Protein AF-A0A197JCA5-F1 (afdb_monomer)

Sequence (110 aa):
MSVKPQTYAYGLQLWINLPKQHNMRKSQYQELLDTQIPRARPQDDVVVKVIAGEAHGLKSQTYIRTPIITIYIGELGHETETKAHHTPLFSEDGTSTVKIQKRMKKRILG

Organism: NCBI:txid1314771

InterPro domains:
  IPR011051 RmlC-like cupin domain superfamily [SSF51182] (6-99)
  IPR012093 Pirin [PTHR13903] (7-73)
  IPR014710 RmlC-like jelly roll fold [G3DSA:2.60.120.10] (1-89)

Radius of gyration: 17.8 Å; Cα contacts (8 Å, |Δi|>4): 107; chains: 1; bounding box: 63×33×43 Å

Structure (mmCIF, N/CA/C/O backbone):
data_AF-A0A197JCA5-F1
#
_entry.id   AF-A0A197JCA5-F1
#
loop_
_atom_site.group_PDB
_atom_site.id
_atom_site.type_symbol
_atom_site.label_atom_id
_atom_site.label_alt_id
_atom_site.label_comp_id
_atom_site.label_asym_id
_atom_site.label_entity_id
_atom_site.label_seq_id
_atom_site.pdbx_PDB_ins_code
_atom_site.Cartn_x
_atom_site.Cartn_y
_atom_site.Cartn_z
_atom_site.occupancy
_atom_site.B_iso_or_equiv
_atom_site.auth_seq_id
_atom_site.auth_comp_id
_atom_site.auth_asym_id
_atom_site.auth_atom_id
_atom_site.pdbx_PDB_model_num
ATOM 1 N N . MET A 1 1 ? 34.127 -14.834 10.616 1.00 45.28 1 MET A N 1
ATOM 2 C CA . MET A 1 1 ? 32.704 -14.505 10.873 1.00 45.28 1 MET A CA 1
ATOM 3 C C . MET A 1 1 ? 32.150 -13.843 9.620 1.00 45.28 1 MET A C 1
ATOM 5 O O . MET A 1 1 ? 32.762 -12.895 9.153 1.00 45.28 1 MET A O 1
ATOM 9 N N . SER A 1 2 ? 31.082 -14.381 9.026 1.00 61.97 2 SER A N 1
ATOM 10 C CA . SER A 1 2 ? 30.461 -13.806 7.823 1.00 61.97 2 SER A CA 1
ATOM 11 C C . SER A 1 2 ? 29.566 -12.632 8.230 1.00 61.97 2 SER A C 1
ATOM 13 O O . SER A 1 2 ? 28.653 -12.808 9.039 1.00 61.97 2 SER A O 1
ATOM 15 N N . VAL A 1 3 ? 29.869 -11.430 7.738 1.00 65.12 3 VAL A N 1
ATOM 16 C CA . VAL A 1 3 ? 29.054 -10.228 7.961 1.00 65.12 3 VAL A CA 1
ATOM 17 C C . VAL A 1 3 ? 27.818 -10.346 7.074 1.00 65.12 3 VAL A C 1
ATOM 19 O O . VAL A 1 3 ? 27.942 -10.418 5.853 1.00 65.12 3 VAL A O 1
ATOM 22 N N . LYS A 1 4 ? 26.622 -10.399 7.671 1.00 68.62 4 LYS A N 1
ATOM 23 C CA . LYS A 1 4 ? 25.379 -10.329 6.894 1.00 68.62 4 LYS A CA 1
ATOM 24 C C . LYS A 1 4 ? 25.278 -8.941 6.247 1.00 68.62 4 LYS A C 1
ATOM 26 O O . LYS A 1 4 ? 25.538 -7.959 6.945 1.00 68.62 4 LYS A O 1
ATOM 31 N N . PRO A 1 5 ? 24.903 -8.837 4.961 1.00 66.31 5 PRO A N 1
ATOM 32 C CA . PRO A 1 5 ? 24.708 -7.542 4.326 1.00 66.31 5 PRO A CA 1
ATOM 33 C C . PRO A 1 5 ? 23.627 -6.761 5.076 1.00 66.31 5 PRO A C 1
ATOM 35 O O . PRO A 1 5 ? 22.578 -7.302 5.431 1.00 66.31 5 PRO A O 1
ATOM 38 N N . GLN A 1 6 ? 23.910 -5.492 5.349 1.00 66.06 6 GLN A N 1
ATOM 39 C CA . GLN A 1 6 ? 22.987 -4.592 6.022 1.00 66.06 6 GLN A CA 1
ATOM 40 C C . GLN A 1 6 ? 21.950 -4.127 4.992 1.00 66.06 6 GLN A C 1
ATOM 42 O O . GLN A 1 6 ? 22.228 -3.281 4.150 1.00 66.06 6 GLN A O 1
ATOM 47 N N . THR A 1 7 ? 20.769 -4.741 4.999 1.00 72.69 7 THR A N 1
ATOM 48 C CA . THR A 1 7 ? 19.647 -4.333 4.144 1.00 72.69 7 THR A CA 1
ATOM 49 C C . THR A 1 7 ? 18.931 -3.129 4.746 1.00 72.69 7 THR A C 1
ATOM 51 O O . THR A 1 7 ? 18.465 -3.191 5.884 1.00 72.69 7 THR A O 1
ATOM 54 N N . TYR A 1 8 ? 18.819 -2.051 3.971 1.00 80.25 8 TYR A N 1
ATOM 55 C CA . TYR A 1 8 ? 18.002 -0.887 4.309 1.00 80.25 8 TYR A CA 1
ATOM 56 C C . TYR A 1 8 ? 16.531 -1.159 3.981 1.00 80.25 8 TYR A C 1
ATOM 58 O O . TYR A 1 8 ? 16.219 -1.770 2.959 1.00 80.25 8 TYR A O 1
ATOM 66 N N . ALA A 1 9 ? 15.627 -0.703 4.848 1.00 77.62 9 ALA A N 1
ATOM 67 C CA . ALA A 1 9 ? 14.197 -0.732 4.577 1.00 77.62 9 ALA A CA 1
ATOM 68 C C . ALA A 1 9 ? 13.784 0.555 3.852 1.00 77.62 9 ALA A C 1
ATOM 70 O O . ALA A 1 9 ? 14.070 1.653 4.328 1.00 77.62 9 ALA A O 1
ATOM 71 N N . TYR A 1 10 ? 13.077 0.404 2.734 1.00 77.62 10 TYR A N 1
ATOM 72 C CA . TYR A 1 10 ? 12.409 1.491 2.023 1.00 77.62 10 TYR A CA 1
ATOM 73 C C . TYR A 1 10 ? 10.905 1.268 2.128 1.00 77.62 10 TYR A C 1
ATOM 75 O O . TYR A 1 10 ? 10.423 0.150 1.946 1.00 77.62 10 TYR A O 1
ATOM 83 N N . GLY A 1 11 ? 10.161 2.313 2.471 1.00 74.69 11 GLY A N 1
ATOM 84 C CA . GLY A 1 11 ? 8.724 2.202 2.657 1.00 74.69 11 GLY A CA 1
ATOM 85 C C . GLY A 1 11 ? 8.050 3.557 2.775 1.00 74.69 11 GLY A C 1
ATOM 86 O O . GLY A 1 11 ? 8.694 4.581 2.995 1.00 74.69 11 GLY A O 1
ATOM 87 N N . LEU A 1 12 ? 6.729 3.540 2.635 1.00 79.38 12 LEU A N 1
ATOM 88 C CA . LEU A 1 12 ? 5.872 4.712 2.738 1.00 79.38 12 LEU A CA 1
ATOM 89 C C . LEU A 1 12 ? 4.987 4.594 3.977 1.00 79.38 12 LEU A C 1
ATOM 91 O O . LEU A 1 12 ? 4.382 3.550 4.219 1.00 79.38 12 LEU A O 1
ATOM 95 N 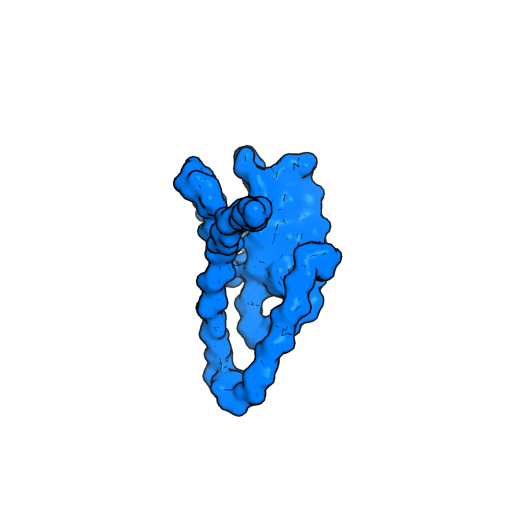N . GLN A 1 13 ? 4.850 5.693 4.717 1.00 80.06 13 GLN A N 1
ATOM 96 C CA . GLN A 1 13 ? 3.887 5.798 5.804 1.00 80.06 13 GLN A CA 1
ATOM 97 C C . GLN A 1 13 ? 2.850 6.875 5.487 1.00 80.06 13 GLN A C 1
ATOM 99 O O . GLN A 1 1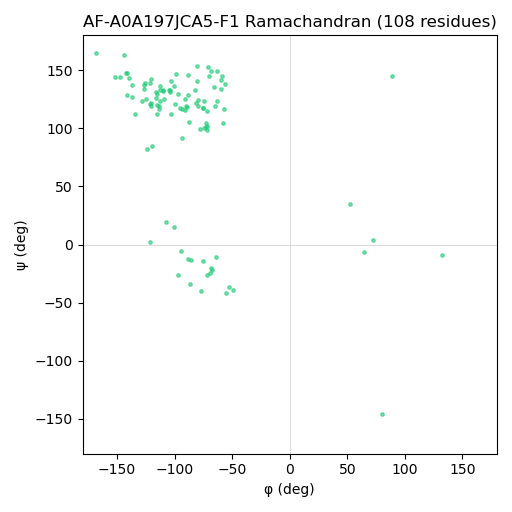3 ? 3.182 8.023 5.206 1.00 80.06 13 GLN A O 1
ATOM 104 N N . LEU A 1 14 ? 1.576 6.492 5.555 1.00 79.69 14 LEU A N 1
ATOM 105 C CA . LEU A 1 14 ? 0.432 7.383 5.385 1.00 79.69 14 LEU A CA 1
ATOM 106 C C . LEU A 1 14 ? -0.344 7.457 6.697 1.00 79.69 14 LEU A C 1
ATOM 108 O O . LEU A 1 14 ? -0.706 6.430 7.271 1.00 79.69 14 LEU A O 1
ATOM 112 N N . TRP A 1 15 ? -0.621 8.673 7.163 1.00 82.12 15 TRP A N 1
ATOM 113 C CA . TRP A 1 15 ? -1.531 8.909 8.281 1.00 82.12 15 TRP A CA 1
ATOM 114 C C . TRP A 1 15 ? -2.887 9.331 7.734 1.00 82.12 15 TRP A C 1
ATOM 116 O O . TRP A 1 15 ? -3.005 10.326 7.021 1.00 82.12 15 TRP A O 1
ATOM 126 N N . ILE A 1 16 ? -3.917 8.555 8.057 1.00 79.38 16 ILE A N 1
ATOM 127 C CA . ILE A 1 16 ? -5.281 8.789 7.587 1.00 79.38 16 ILE A CA 1
ATOM 128 C C . ILE A 1 16 ? -6.118 9.181 8.795 1.00 79.38 16 ILE A C 1
ATOM 130 O O . ILE A 1 16 ? -6.194 8.436 9.771 1.00 79.38 16 ILE A O 1
ATOM 134 N N . ASN A 1 17 ? -6.761 10.346 8.725 1.00 80.56 17 ASN A N 1
ATOM 135 C CA . ASN A 1 17 ? -7.643 10.781 9.797 1.00 80.56 17 ASN A CA 1
ATOM 136 C C . ASN A 1 17 ? -8.922 9.927 9.841 1.00 80.56 17 ASN A C 1
ATOM 138 O O . ASN A 1 17 ? -9.468 9.527 8.805 1.00 80.56 17 ASN A O 1
ATOM 142 N N . LEU A 1 18 ? -9.423 9.683 11.050 1.00 78.94 18 LEU A N 1
ATOM 143 C CA . LEU A 1 18 ? -10.707 9.027 11.257 1.00 78.94 18 LEU A CA 1
ATOM 144 C C . LEU A 1 1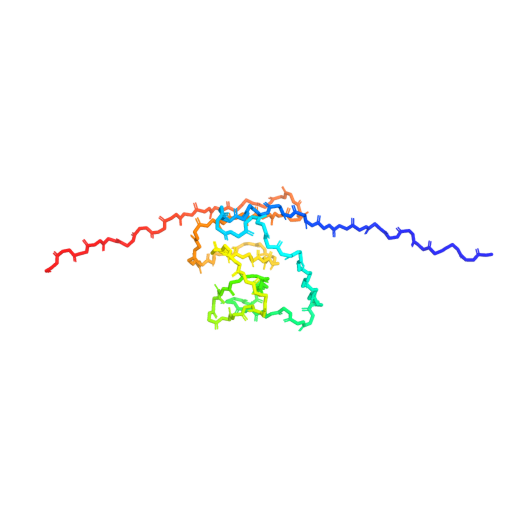8 ? -11.832 10.069 11.284 1.00 78.94 18 LEU A C 1
ATOM 146 O O . LEU A 1 18 ? -11.652 11.173 11.804 1.00 78.94 18 LEU A O 1
ATOM 150 N N . PRO A 1 19 ? -13.032 9.735 10.782 1.00 79.31 19 PRO A N 1
ATOM 151 C CA . PRO A 1 19 ? -14.179 10.609 10.953 1.00 79.31 19 PRO A CA 1
ATOM 152 C C . PRO A 1 19 ? -14.512 10.729 12.447 1.00 79.31 19 PRO A C 1
ATOM 154 O O . PRO A 1 19 ? -14.362 9.762 13.198 1.00 79.31 19 PRO A O 1
ATOM 157 N N . LYS A 1 20 ? -15.048 11.878 12.880 1.00 79.19 20 LYS A N 1
ATOM 158 C CA . LYS A 1 20 ? -15.375 12.159 14.296 1.00 79.19 20 LYS A CA 1
ATOM 159 C C . LYS A 1 20 ? -16.189 11.039 14.966 1.00 79.19 20 LYS A C 1
ATOM 161 O O . LYS A 1 20 ? -15.902 10.665 16.097 1.00 79.19 20 LYS A O 1
ATOM 166 N N . GLN A 1 21 ? -17.136 10.442 14.237 1.00 81.69 21 GLN A N 1
ATOM 167 C CA . GLN A 1 21 ? -17.976 9.316 14.685 1.00 81.69 21 GLN A CA 1
ATOM 168 C C . GLN A 1 21 ? -17.218 8.002 14.976 1.00 81.69 21 GLN A C 1
ATOM 170 O O . GLN A 1 21 ? -17.790 7.048 15.507 1.00 81.69 21 GLN A O 1
ATOM 175 N N . HIS A 1 22 ? -15.942 7.903 14.601 1.00 74.44 22 HIS A N 1
ATOM 176 C CA . HIS A 1 22 ? -15.107 6.715 14.794 1.00 74.44 22 HIS A CA 1
ATOM 177 C C . HIS A 1 22 ? -13.851 6.982 15.631 1.00 74.44 22 HIS A C 1
ATOM 179 O O . HIS A 1 22 ? -13.091 6.047 15.863 1.00 74.44 22 HIS A O 1
ATOM 185 N N . ASN A 1 23 ? -13.661 8.207 16.131 1.00 71.38 23 ASN A N 1
ATOM 186 C CA . ASN A 1 23 ? -12.430 8.625 16.808 1.00 71.38 23 ASN A CA 1
ATOM 187 C C . ASN A 1 23 ? -12.194 7.941 18.175 1.00 71.38 23 ASN A C 1
ATOM 189 O O . ASN A 1 23 ? -11.070 7.877 18.646 1.00 71.38 23 ASN A O 1
ATOM 193 N N . MET A 1 24 ? -13.241 7.389 18.798 1.00 74.81 24 MET A N 1
ATOM 194 C CA . MET A 1 24 ? -13.162 6.704 20.104 1.00 74.81 24 MET A CA 1
ATOM 195 C C . MET A 1 24 ? -13.311 5.176 19.993 1.00 74.81 24 MET A C 1
ATOM 197 O O . MET A 1 24 ? -13.687 4.501 20.949 1.00 74.81 24 MET A O 1
ATOM 201 N N . ARG A 1 25 ? -13.091 4.608 18.802 1.00 72.75 25 ARG A N 1
ATOM 202 C CA . ARG A 1 25 ? -13.163 3.155 18.581 1.00 72.75 25 ARG A CA 1
ATOM 203 C C . ARG A 1 25 ? -11.866 2.478 19.038 1.00 72.75 25 ARG A C 1
ATOM 205 O O . ARG A 1 25 ? -10.796 3.074 19.000 1.00 72.75 25 ARG A O 1
ATOM 212 N N . LYS A 1 26 ? -11.967 1.196 19.408 1.00 80.75 26 LYS A N 1
ATOM 213 C CA . LYS A 1 26 ? -10.808 0.341 19.703 1.00 80.75 26 LYS A CA 1
ATOM 214 C C . LYS A 1 26 ? -9.858 0.301 18.499 1.00 80.75 26 LYS A C 1
ATOM 216 O O . LYS A 1 26 ? -10.324 0.185 17.362 1.00 80.75 26 LYS A O 1
ATOM 221 N N . SER A 1 27 ? -8.552 0.376 18.758 1.00 78.19 27 SER A N 1
ATOM 222 C CA . SER A 1 27 ? -7.527 0.224 17.726 1.00 78.19 27 SER A CA 1
ATOM 223 C C . SER A 1 27 ? -7.641 -1.140 17.041 1.00 78.19 27 SER A C 1
ATOM 225 O O . SER A 1 27 ? -8.015 -2.143 17.655 1.00 78.19 27 SER A O 1
ATOM 227 N N . GLN A 1 28 ? -7.352 -1.165 15.743 1.00 79.38 28 GLN A N 1
ATOM 228 C CA . GLN A 1 28 ? -7.410 -2.367 14.925 1.00 79.38 28 GLN A CA 1
ATOM 229 C C . GLN A 1 28 ? -6.243 -2.348 13.945 1.00 79.38 28 GLN A C 1
ATOM 231 O O . GLN A 1 28 ? -6.058 -1.366 13.226 1.00 79.38 28 GLN A O 1
ATOM 236 N N . TYR A 1 29 ? -5.492 -3.443 13.917 1.00 84.62 29 TYR A N 1
ATOM 237 C CA . TYR A 1 29 ? -4.393 -3.658 12.987 1.00 84.62 29 TYR A CA 1
ATOM 238 C C . TYR A 1 29 ? -4.849 -4.608 11.883 1.00 84.62 29 TYR A C 1
ATOM 240 O O . TYR A 1 29 ? -5.620 -5.537 12.134 1.00 84.62 29 TYR A O 1
ATOM 248 N N . GLN A 1 30 ? -4.416 -4.331 10.659 1.00 85.56 30 GLN A N 1
ATOM 249 C CA . GLN A 1 30 ? -4.657 -5.167 9.489 1.00 85.56 30 GLN A CA 1
ATOM 250 C C . GLN A 1 30 ? -3.334 -5.277 8.743 1.00 85.56 30 GLN A C 1
ATOM 252 O O . GLN A 1 30 ? -2.834 -4.280 8.225 1.00 85.56 30 GLN A O 1
ATOM 257 N N . GLU A 1 31 ? -2.765 -6.474 8.737 1.00 87.25 31 GLU A N 1
ATOM 258 C CA . GLU A 1 31 ? -1.532 -6.776 8.022 1.00 87.25 31 GLU A CA 1
ATOM 259 C C . GLU A 1 31 ? -1.881 -7.484 6.717 1.00 87.25 31 GLU A C 1
ATOM 261 O O . GLU A 1 31 ? -2.739 -8.367 6.689 1.00 87.25 31 GLU A O 1
ATOM 266 N N . LEU A 1 32 ? -1.225 -7.076 5.634 1.00 83.69 32 LEU A N 1
ATOM 267 C CA . LEU A 1 32 ? -1.342 -7.712 4.331 1.00 83.69 32 LEU A CA 1
ATOM 268 C C . LEU A 1 32 ? 0.054 -8.031 3.817 1.00 83.69 32 LEU A C 1
ATOM 270 O O . LEU A 1 32 ? 0.890 -7.141 3.665 1.00 83.69 32 LEU A O 1
ATOM 274 N N . LEU A 1 33 ? 0.283 -9.302 3.513 1.00 88.69 33 LEU A N 1
ATOM 275 C CA . LEU A 1 33 ? 1.432 -9.733 2.734 1.00 88.69 33 LEU A CA 1
ATOM 276 C C . LEU A 1 33 ? 1.254 -9.293 1.281 1.00 88.69 33 LEU A C 1
ATOM 278 O O . LEU A 1 33 ? 0.137 -9.214 0.769 1.00 88.69 33 LEU A O 1
ATOM 282 N N . ASP A 1 34 ? 2.366 -9.089 0.578 1.00 86.94 34 ASP A N 1
ATOM 283 C CA . ASP A 1 34 ? 2.366 -8.699 -0.835 1.00 86.94 34 ASP A CA 1
ATOM 284 C C . ASP A 1 34 ? 1.517 -9.657 -1.700 1.00 86.94 34 ASP A C 1
ATOM 286 O O . ASP A 1 34 ? 0.783 -9.225 -2.591 1.00 86.94 34 ASP A O 1
ATOM 290 N N . THR A 1 35 ? 1.529 -10.957 -1.394 1.00 90.56 35 THR A N 1
ATOM 291 C CA . THR A 1 35 ? 0.739 -11.991 -2.089 1.00 90.56 35 THR A CA 1
ATOM 292 C C . THR A 1 35 ? -0.772 -11.865 -1.883 1.00 90.56 35 THR A C 1
ATOM 294 O O . THR A 1 35 ? -1.540 -12.354 -2.706 1.00 90.56 35 THR A O 1
ATOM 297 N N . GLN A 1 36 ? -1.211 -11.192 -0.819 1.00 87.50 36 GLN A N 1
ATOM 298 C CA . GLN A 1 36 ? -2.626 -10.987 -0.500 1.00 87.50 36 GLN A CA 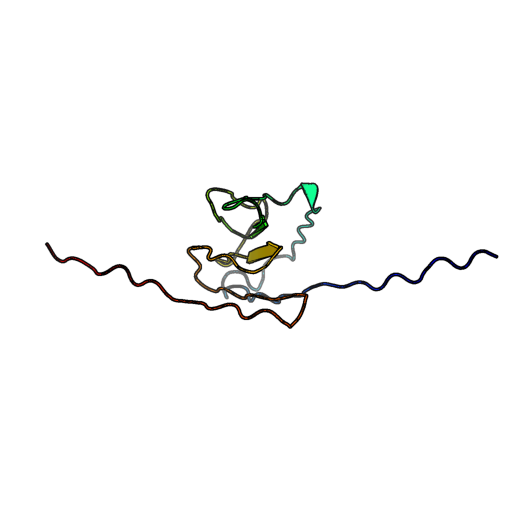1
ATOM 299 C C . GLN A 1 36 ? -3.199 -9.727 -1.163 1.00 87.50 36 GLN A C 1
ATOM 301 O O . GLN A 1 36 ? -4.417 -9.550 -1.187 1.00 87.50 36 GLN A O 1
ATOM 306 N N . ILE A 1 37 ? -2.343 -8.854 -1.705 1.00 89.19 37 ILE A N 1
ATOM 307 C CA . ILE A 1 37 ? -2.764 -7.601 -2.334 1.00 89.19 37 ILE A CA 1
ATOM 308 C C . ILE A 1 37 ? -3.226 -7.873 -3.777 1.00 89.19 37 ILE A C 1
ATOM 310 O O . ILE A 1 37 ? -2.431 -8.352 -4.593 1.00 89.19 37 ILE A O 1
ATOM 314 N N . PRO A 1 38 ? -4.479 -7.545 -4.144 1.00 90.81 38 PRO A N 1
ATOM 315 C CA . PRO A 1 38 ? -4.951 -7.683 -5.518 1.00 90.81 38 PRO A CA 1
ATOM 316 C C . PRO A 1 38 ? -4.129 -6.836 -6.494 1.00 90.81 38 PRO A C 1
ATOM 318 O O . PRO A 1 38 ? -3.760 -5.700 -6.184 1.00 90.81 38 PRO A O 1
ATOM 321 N N . ARG A 1 39 ? -3.867 -7.381 -7.687 1.00 89.38 39 ARG A N 1
ATOM 322 C CA . ARG A 1 39 ? -3.098 -6.719 -8.747 1.00 89.38 39 ARG A CA 1
ATOM 323 C C . ARG A 1 39 ? -3.880 -6.667 -10.044 1.00 89.38 39 ARG A C 1
ATOM 325 O O . ARG A 1 39 ? -4.268 -7.712 -10.558 1.00 89.38 39 ARG A O 1
ATOM 332 N N . ALA A 1 40 ? -4.040 -5.471 -10.591 1.00 87.00 40 ALA A N 1
ATOM 333 C CA . ALA A 1 40 ? -4.483 -5.282 -11.963 1.00 87.00 40 ALA A CA 1
ATOM 334 C C . ALA A 1 40 ? -3.275 -5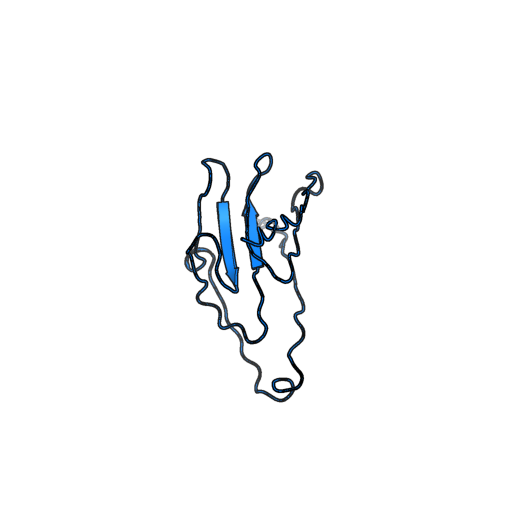.019 -12.870 1.00 87.00 40 ALA A C 1
ATOM 336 O O . ALA A 1 40 ? -2.306 -4.379 -12.455 1.00 87.00 40 ALA A O 1
ATOM 337 N N . ARG A 1 41 ? -3.366 -5.495 -14.113 1.00 86.62 41 ARG A N 1
ATOM 338 C CA . ARG A 1 41 ? -2.458 -5.164 -15.216 1.00 86.62 41 ARG A CA 1
ATOM 339 C C . ARG A 1 41 ? -3.267 -4.509 -16.333 1.00 86.62 41 ARG A C 1
ATOM 341 O O . ARG A 1 41 ? -3.782 -5.218 -17.192 1.00 86.62 41 ARG A O 1
ATOM 348 N N . PRO A 1 42 ? -3.496 -3.186 -16.268 1.00 80.94 42 PRO A N 1
ATOM 349 C CA . PRO A 1 42 ? -4.241 -2.493 -17.315 1.00 80.94 42 PRO A CA 1
ATOM 350 C C . PRO A 1 42 ? -3.469 -2.417 -18.643 1.00 80.94 42 PRO A C 1
ATOM 352 O O . PRO A 1 42 ? -4.101 -2.282 -19.685 1.00 80.94 42 PRO A O 1
ATOM 355 N N . GLN A 1 43 ? -2.135 -2.492 -18.606 1.00 79.50 43 GLN A N 1
ATOM 356 C CA . GLN A 1 43 ? -1.215 -2.543 -19.750 1.00 79.50 43 GLN A CA 1
ATOM 357 C C . GLN A 1 43 ? -0.046 -3.477 -19.392 1.00 79.50 43 GLN A C 1
ATOM 359 O O . GLN A 1 43 ? 0.140 -3.771 -18.207 1.00 79.50 43 GLN A O 1
ATOM 364 N N . ASP A 1 44 ? 0.716 -3.936 -20.388 1.00 77.38 44 ASP A N 1
ATOM 365 C CA . ASP A 1 44 ? 1.779 -4.940 -20.208 1.00 77.38 44 ASP A CA 1
ATOM 366 C C . ASP A 1 44 ? 2.817 -4.518 -19.152 1.00 77.38 44 ASP A C 1
ATOM 368 O O . ASP A 1 44 ? 3.134 -5.303 -18.256 1.00 77.38 44 ASP A O 1
ATOM 372 N N . ASP A 1 45 ? 3.211 -3.242 -19.170 1.00 75.81 45 ASP A N 1
ATOM 373 C CA . ASP A 1 45 ? 4.246 -2.679 -18.293 1.00 75.81 45 ASP A CA 1
ATOM 374 C C . ASP A 1 45 ? 3.674 -1.894 -17.097 1.00 75.81 45 ASP A C 1
ATOM 376 O O . ASP A 1 45 ? 4.372 -1.121 -16.449 1.00 75.81 45 ASP A O 1
ATOM 380 N N . VAL A 1 46 ? 2.379 -2.047 -16.787 1.00 75.69 46 VAL A N 1
ATOM 381 C CA . VAL A 1 46 ? 1.738 -1.334 -15.669 1.00 75.69 46 VAL A CA 1
ATOM 382 C C . VAL A 1 46 ? 1.175 -2.324 -14.667 1.00 75.69 46 VAL A C 1
ATOM 384 O O . VAL A 1 46 ? 0.242 -3.071 -14.963 1.00 75.69 46 VAL A O 1
ATOM 387 N N . VAL A 1 47 ? 1.663 -2.263 -13.427 1.00 80.50 47 VAL A N 1
ATOM 388 C CA . VAL A 1 47 ? 1.105 -3.048 -12.318 1.00 80.50 47 VAL A CA 1
ATOM 389 C C . VAL A 1 47 ? 0.472 -2.134 -11.282 1.00 80.50 47 VAL A C 1
ATOM 391 O O . VAL A 1 47 ? 1.149 -1.342 -10.636 1.00 80.50 47 VAL A O 1
ATOM 394 N N . VAL A 1 48 ? -0.831 -2.312 -11.067 1.00 82.62 48 VAL A N 1
ATOM 395 C CA . VAL A 1 48 ? -1.622 -1.609 -10.051 1.00 82.62 48 VAL A CA 1
ATOM 396 C C . VAL A 1 48 ? -1.870 -2.551 -8.878 1.00 82.62 48 VAL A C 1
ATOM 398 O O . VAL A 1 48 ? -2.633 -3.506 -9.014 1.00 82.62 48 VAL A O 1
ATOM 401 N N . LYS A 1 49 ? -1.290 -2.272 -7.706 1.00 85.88 49 LYS A N 1
ATOM 402 C CA . LYS A 1 49 ? -1.624 -2.974 -6.451 1.00 85.88 49 LYS A CA 1
ATOM 403 C C . LYS A 1 49 ? -2.745 -2.236 -5.715 1.00 85.88 49 LYS A C 1
ATOM 405 O O . LYS A 1 49 ? -2.592 -1.054 -5.411 1.00 85.88 49 LYS A O 1
ATOM 410 N N . VAL A 1 50 ? -3.844 -2.917 -5.387 1.00 86.69 50 VAL A N 1
ATOM 411 C CA . VAL A 1 50 ? -5.000 -2.321 -4.688 1.00 86.69 50 VAL A CA 1
ATOM 412 C C . VAL A 1 50 ? -4.863 -2.523 -3.178 1.00 86.69 50 VAL A C 1
ATOM 414 O O . VAL A 1 50 ? -5.295 -3.535 -2.632 1.00 86.69 50 VAL A O 1
ATOM 417 N N . ILE A 1 51 ? -4.248 -1.561 -2.486 1.00 85.81 51 ILE A N 1
ATOM 418 C CA . ILE A 1 51 ? -3.951 -1.655 -1.043 1.00 85.81 51 ILE A CA 1
ATOM 419 C C . ILE A 1 51 ? -5.214 -1.401 -0.208 1.00 85.81 51 ILE A C 1
ATOM 421 O O . ILE A 1 51 ? -5.476 -2.095 0.776 1.00 85.81 51 ILE A O 1
ATOM 425 N N . ALA A 1 52 ? -6.035 -0.434 -0.616 1.00 85.25 52 ALA A N 1
ATOM 426 C CA . ALA A 1 52 ? -7.277 -0.062 0.054 1.00 85.25 52 ALA A CA 1
ATOM 427 C C . ALA A 1 52 ? -8.315 0.416 -0.970 1.00 85.25 52 ALA A C 1
ATOM 429 O O . ALA A 1 52 ? -7.953 1.069 -1.949 1.00 85.25 52 ALA A O 1
ATOM 430 N N . GLY A 1 53 ? -9.593 0.106 -0.736 1.00 85.44 53 GLY A N 1
ATOM 431 C CA . GLY A 1 53 ? -10.685 0.459 -1.646 1.00 85.44 53 GLY A CA 1
ATOM 432 C C . GLY A 1 53 ? -10.812 -0.491 -2.840 1.00 85.44 53 GLY A C 1
ATOM 433 O O . GLY A 1 53 ? -10.592 -1.696 -2.707 1.00 85.44 53 GLY A O 1
ATOM 434 N N . GLU A 1 54 ? -11.208 0.049 -3.992 1.00 83.94 54 GLU A N 1
ATOM 435 C CA . GLU A 1 54 ? -11.435 -0.697 -5.233 1.00 83.94 54 GLU A CA 1
ATOM 436 C C . GLU A 1 54 ? -10.852 0.069 -6.427 1.00 83.94 54 GLU A C 1
ATOM 438 O O . GLU A 1 54 ? -11.004 1.288 -6.517 1.00 83.94 54 GLU A O 1
ATOM 443 N N . ALA A 1 55 ? -10.188 -0.640 -7.340 1.00 81.31 55 ALA A N 1
ATOM 444 C CA . ALA A 1 55 ? -9.657 -0.091 -8.585 1.00 81.31 55 ALA A CA 1
ATOM 445 C C . ALA A 1 55 ? -9.596 -1.177 -9.664 1.00 81.31 55 ALA A C 1
ATOM 447 O O . ALA A 1 55 ? -9.306 -2.331 -9.360 1.00 81.31 55 ALA A O 1
ATOM 448 N N . HIS A 1 56 ? -9.856 -0.815 -10.927 1.00 83.50 56 HIS A N 1
ATOM 449 C CA . HIS A 1 56 ? -9.850 -1.757 -12.063 1.00 83.50 56 HIS A CA 1
ATOM 450 C C . HIS A 1 56 ? -10.725 -3.009 -11.837 1.00 83.50 56 HIS A C 1
ATOM 452 O O . HIS A 1 56 ? -10.371 -4.109 -12.246 1.00 83.50 56 HIS A O 1
ATOM 458 N N . GLY A 1 57 ? -11.856 -2.852 -11.136 1.00 85.62 57 GLY A N 1
ATOM 459 C CA . GLY A 1 57 ? -12.762 -3.955 -10.781 1.00 85.62 57 GLY A CA 1
ATOM 460 C C . GLY A 1 57 ? -12.238 -4.900 -9.691 1.00 85.62 57 GLY A C 1
ATOM 461 O O . GLY A 1 57 ? -12.896 -5.887 -9.372 1.00 85.62 57 GLY A O 1
ATOM 462 N N . LEU A 1 58 ? -11.071 -4.613 -9.104 1.00 86.88 58 LEU A N 1
ATOM 463 C CA . LEU A 1 58 ? -10.480 -5.377 -8.010 1.00 86.88 58 LEU A CA 1
ATOM 464 C C . LEU A 1 58 ? -10.645 -4.635 -6.688 1.00 86.88 58 LEU A C 1
ATOM 466 O O . LEU A 1 58 ? -10.327 -3.450 -6.581 1.00 86.88 58 LEU A O 1
ATOM 470 N N . LYS A 1 59 ? -11.090 -5.357 -5.658 1.00 87.75 59 LYS A N 1
ATOM 471 C CA . LYS A 1 59 ? -11.338 -4.818 -4.319 1.00 87.75 59 LYS A CA 1
ATOM 472 C C . LYS A 1 59 ? -10.319 -5.347 -3.315 1.00 87.75 59 LYS A C 1
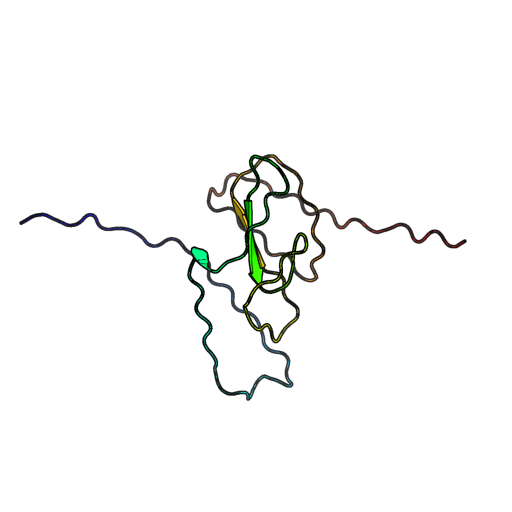ATOM 474 O O . LYS A 1 59 ? -10.086 -6.552 -3.250 1.00 87.75 59 LYS A O 1
ATOM 479 N N . SER A 1 60 ? -9.745 -4.451 -2.516 1.00 87.06 60 SER A N 1
ATOM 480 C CA . SER A 1 60 ? -8.859 -4.824 -1.411 1.00 87.06 60 SER A CA 1
ATOM 481 C C . SER A 1 60 ? -9.621 -5.536 -0.289 1.00 87.06 60 SER A C 1
ATOM 483 O O . SER A 1 60 ? -10.789 -5.248 -0.024 1.00 87.06 60 SER A O 1
ATOM 485 N N . GLN A 1 61 ? -8.925 -6.432 0.410 1.00 86.25 61 GLN A N 1
ATOM 486 C CA . GLN A 1 61 ? -9.420 -7.089 1.623 1.00 86.25 61 GLN A CA 1
ATOM 487 C C . GLN A 1 61 ? -9.383 -6.158 2.847 1.00 86.25 61 GLN A C 1
ATOM 489 O O . GLN A 1 61 ? -10.021 -6.447 3.857 1.00 86.25 61 GLN A O 1
ATOM 494 N N . THR A 1 62 ? -8.671 -5.028 2.758 1.00 82.50 62 THR A N 1
ATOM 495 C CA . THR A 1 62 ? -8.574 -4.045 3.839 1.00 82.50 62 THR A CA 1
ATOM 496 C C . THR A 1 62 ? -9.938 -3.442 4.147 1.00 82.50 62 THR A C 1
ATOM 498 O O . THR A 1 62 ? -10.575 -2.807 3.301 1.00 82.50 62 THR A O 1
ATOM 501 N N . TYR A 1 63 ? -10.356 -3.549 5.402 1.00 80.19 63 TYR A N 1
ATOM 502 C CA . TYR A 1 63 ? -11.505 -2.822 5.909 1.00 80.19 63 TYR A CA 1
ATOM 503 C C . TYR A 1 63 ? -11.165 -1.333 6.061 1.00 80.19 63 TYR A C 1
ATOM 505 O O . TYR A 1 63 ? -10.333 -0.957 6.893 1.00 80.19 63 TYR A O 1
ATOM 513 N N . ILE A 1 64 ? -11.830 -0.486 5.271 1.00 75.75 64 ILE A N 1
ATOM 514 C CA . ILE A 1 64 ? -11.666 0.973 5.279 1.00 75.75 64 ILE A CA 1
ATOM 515 C C . ILE A 1 64 ? -12.833 1.662 5.995 1.00 75.75 64 ILE A C 1
ATOM 517 O O . ILE A 1 64 ? -14.000 1.389 5.727 1.00 75.75 64 ILE A O 1
ATOM 521 N N . ARG A 1 65 ? -12.518 2.576 6.923 1.00 74.31 65 ARG A N 1
ATOM 522 C CA . ARG A 1 65 ? -13.515 3.379 7.670 1.00 74.31 65 ARG A CA 1
ATOM 523 C C . ARG A 1 65 ? -13.746 4.762 7.070 1.00 74.31 65 ARG A C 1
ATOM 525 O O . ARG A 1 65 ? -14.809 5.346 7.255 1.00 74.31 65 ARG A O 1
ATOM 532 N N . THR A 1 66 ? -12.742 5.268 6.371 1.00 63.47 66 THR A N 1
ATOM 533 C CA . THR A 1 66 ? -12.800 6.498 5.589 1.00 63.47 66 THR A CA 1
ATOM 534 C C . THR A 1 66 ? -12.751 6.078 4.124 1.00 63.47 66 THR A C 1
ATOM 536 O O . THR A 1 66 ? -11.914 5.233 3.799 1.00 63.47 66 THR A O 1
ATOM 539 N N . PRO A 1 67 ? -13.613 6.607 3.237 1.00 67.81 67 PRO A N 1
ATOM 540 C CA . PRO A 1 67 ? -13.511 6.336 1.808 1.00 67.81 67 PRO A CA 1
ATOM 541 C C . PRO A 1 67 ? -12.131 6.760 1.292 1.00 67.81 67 PRO A C 1
ATOM 543 O O . PRO A 1 67 ? -11.843 7.948 1.160 1.00 67.81 67 PRO A O 1
ATOM 546 N N . ILE A 1 68 ? -11.264 5.783 1.042 1.00 68.06 68 ILE A N 1
ATOM 547 C CA . ILE A 1 68 ? -9.915 5.985 0.524 1.00 68.06 68 ILE A CA 1
ATOM 548 C C . ILE A 1 68 ? -9.615 4.905 -0.503 1.00 68.06 68 ILE A C 1
ATOM 550 O O . ILE A 1 68 ? -10.030 3.753 -0.356 1.00 68.06 68 ILE A O 1
ATOM 554 N N . ILE A 1 69 ? -8.898 5.303 -1.544 1.00 68.38 69 ILE A N 1
ATOM 555 C CA . ILE A 1 69 ? -8.321 4.394 -2.520 1.00 68.38 69 ILE A CA 1
ATOM 556 C C . ILE A 1 69 ? -6.819 4.632 -2.474 1.00 68.38 69 ILE A C 1
ATOM 558 O O . ILE A 1 69 ? -6.368 5.757 -2.682 1.00 68.38 69 ILE A O 1
ATOM 562 N N . THR A 1 70 ? -6.066 3.578 -2.179 1.00 64.19 70 THR A N 1
ATOM 563 C CA . THR A 1 70 ? -4.601 3.622 -2.171 1.00 64.19 70 THR A CA 1
ATOM 564 C C . THR A 1 70 ? -4.093 2.593 -3.162 1.00 64.19 70 THR A C 1
ATOM 566 O O . THR A 1 70 ? -4.391 1.402 -3.036 1.00 64.19 70 THR A O 1
ATOM 569 N N . ILE A 1 71 ? -3.341 3.070 -4.150 1.00 64.75 71 ILE A N 1
ATOM 570 C CA . ILE A 1 71 ? -2.815 2.275 -5.254 1.00 64.75 71 ILE A CA 1
ATOM 571 C C . ILE A 1 71 ? -1.305 2.480 -5.319 1.00 64.75 71 ILE A C 1
ATOM 573 O O . ILE A 1 71 ? -0.831 3.604 -5.175 1.00 64.75 71 ILE A O 1
ATOM 577 N N . TYR A 1 72 ? -0.572 1.401 -5.571 1.00 64.69 72 TYR A N 1
ATOM 578 C CA . TYR A 1 72 ? 0.826 1.462 -5.994 1.00 64.69 72 TYR A CA 1
ATOM 579 C C . TYR A 1 72 ? 0.911 1.143 -7.486 1.00 64.69 72 TYR A C 1
ATOM 581 O O . TYR A 1 72 ? 0.292 0.167 -7.921 1.00 64.69 72 TYR A O 1
ATOM 589 N N . ILE A 1 73 ? 1.654 1.957 -8.239 1.00 65.75 73 ILE A N 1
ATOM 590 C CA . ILE A 1 73 ? 1.906 1.773 -9.671 1.00 65.75 73 ILE A CA 1
ATOM 591 C C . ILE A 1 73 ? 3.402 1.525 -9.839 1.00 65.75 73 ILE A C 1
ATOM 593 O O . ILE A 1 73 ? 4.201 2.417 -9.569 1.00 65.75 73 ILE A O 1
ATOM 597 N N . GLY A 1 74 ? 3.761 0.309 -10.241 1.00 56.12 74 GLY A N 1
ATOM 598 C CA . GLY A 1 74 ? 5.124 -0.017 -10.645 1.00 56.12 74 GLY A CA 1
ATOM 599 C C . GLY A 1 74 ? 5.275 0.230 -12.141 1.00 56.12 74 GLY A C 1
ATOM 600 O O . GLY A 1 74 ? 4.574 -0.425 -12.907 1.00 56.12 74 GLY A O 1
ATOM 601 N N . GLU A 1 75 ? 6.180 1.147 -12.485 1.00 59.22 75 GLU A N 1
ATOM 602 C CA . GLU A 1 75 ? 6.684 1.506 -13.824 1.00 59.22 75 GLU A CA 1
ATOM 603 C C . GLU A 1 75 ? 5.931 2.583 -14.630 1.00 59.22 75 GLU A C 1
ATOM 605 O O . GLU A 1 75 ? 4.727 2.814 -14.509 1.00 59.22 75 GLU A O 1
ATOM 610 N N . LEU A 1 76 ? 6.741 3.348 -15.373 1.00 55.94 76 LEU A N 1
ATOM 611 C CA . LEU A 1 76 ? 6.505 4.723 -15.803 1.00 55.94 76 LEU A CA 1
ATOM 612 C C . LEU A 1 76 ? 6.514 4.873 -17.315 1.00 55.94 76 LEU A C 1
ATOM 614 O O . LEU A 1 76 ? 7.378 4.338 -17.997 1.00 55.94 76 LEU A O 1
ATOM 618 N N . GLY A 1 77 ? 5.576 5.678 -17.815 1.00 53.44 77 GLY A N 1
ATOM 619 C CA . GLY A 1 77 ? 5.436 5.978 -19.244 1.00 53.44 77 GLY A CA 1
ATOM 620 C C . GLY A 1 77 ? 4.010 5.842 -19.775 1.00 53.44 77 GLY A C 1
ATOM 621 O O . GLY A 1 77 ? 3.736 6.290 -20.884 1.00 53.44 77 GLY A O 1
ATOM 622 N N . HIS A 1 78 ? 3.088 5.295 -18.975 1.00 58.44 78 HIS A N 1
ATOM 623 C CA . HIS A 1 78 ? 1.731 4.967 -19.410 1.00 58.44 78 HIS A CA 1
ATOM 624 C C . HIS A 1 78 ? 0.652 5.702 -18.603 1.00 58.44 78 HIS A C 1
ATOM 626 O O . HIS A 1 78 ? 0.761 5.891 -17.391 1.00 58.44 78 HIS A O 1
ATOM 632 N N . GLU A 1 79 ? -0.418 6.116 -19.287 1.00 58.53 79 GLU A N 1
ATOM 633 C CA . GLU A 1 79 ? -1.582 6.754 -18.669 1.00 58.53 79 GLU A CA 1
ATOM 634 C C . GLU A 1 79 ? -2.536 5.692 -18.096 1.00 58.53 79 GLU A C 1
ATOM 636 O O . GLU A 1 79 ? -2.875 4.716 -18.767 1.00 58.53 79 GLU A O 1
ATOM 641 N N . THR A 1 80 ? -2.994 5.880 -16.853 1.00 60.75 80 THR A N 1
ATOM 642 C CA . THR A 1 80 ? -4.043 5.054 -16.233 1.00 60.75 80 THR A CA 1
ATOM 643 C C . THR A 1 80 ? -5.161 5.941 -15.694 1.00 60.75 80 THR A C 1
ATOM 645 O O . THR A 1 80 ? -4.913 6.914 -14.984 1.00 60.75 80 THR A O 1
ATOM 648 N N . GLU A 1 81 ? -6.414 5.576 -15.971 1.00 62.88 81 GLU A N 1
ATOM 649 C CA . GLU A 1 81 ? -7.590 6.261 -15.425 1.00 62.88 81 GLU A CA 1
ATOM 650 C C . GLU A 1 81 ? -8.112 5.507 -14.192 1.00 62.88 81 GLU A C 1
ATOM 652 O O . GLU A 1 81 ? -8.333 4.297 -14.228 1.00 62.88 81 GLU A O 1
ATOM 657 N N . THR A 1 82 ? -8.322 6.219 -13.083 1.00 59.56 82 THR A N 1
ATOM 658 C CA . THR A 1 82 ? -8.979 5.681 -11.884 1.00 59.56 82 THR A CA 1
ATOM 659 C C . THR A 1 82 ? -9.897 6.727 -11.260 1.00 59.56 82 THR A C 1
ATOM 661 O O . THR A 1 82 ? -9.636 7.930 -11.330 1.00 59.56 82 THR A O 1
ATOM 664 N N . LYS A 1 83 ? -10.996 6.284 -10.644 1.00 60.19 83 LYS A N 1
ATOM 665 C CA . LYS A 1 83 ? -11.882 7.163 -9.872 1.00 60.19 83 LYS A CA 1
ATOM 666 C C . LYS A 1 83 ? -11.412 7.179 -8.425 1.00 60.19 83 LYS A C 1
ATOM 668 O O . LYS A 1 83 ? -11.503 6.159 -7.757 1.00 60.19 83 LYS A O 1
ATOM 673 N N . ALA A 1 84 ? -10.977 8.334 -7.931 1.00 58.66 84 ALA A N 1
ATOM 674 C CA . ALA A 1 84 ? -10.564 8.498 -6.542 1.00 58.66 84 ALA A CA 1
ATOM 675 C C . ALA A 1 84 ? -10.997 9.859 -5.976 1.00 58.66 84 ALA A C 1
ATOM 677 O O . ALA A 1 84 ? -11.084 10.850 -6.699 1.00 58.66 84 ALA A O 1
ATOM 678 N N . HIS A 1 85 ? -11.295 9.888 -4.673 1.00 55.31 85 HIS A N 1
ATOM 679 C CA . HIS A 1 85 ? -11.671 11.107 -3.943 1.00 55.31 85 HIS A CA 1
ATOM 680 C C . HIS A 1 85 ? -10.444 11.874 -3.420 1.00 55.31 85 HIS A C 1
ATOM 682 O O . HIS A 1 85 ? -10.445 13.101 -3.419 1.00 55.31 85 HIS A O 1
ATOM 688 N N . HIS A 1 86 ? -9.385 11.152 -3.041 1.00 57.88 86 HIS A N 1
ATOM 689 C CA . HIS A 1 86 ? -8.058 11.675 -2.719 1.00 57.88 86 HIS A CA 1
ATOM 690 C C . HIS A 1 86 ? -7.024 10.746 -3.361 1.00 57.88 86 HIS A C 1
ATOM 692 O O . HIS A 1 86 ? -7.095 9.538 -3.142 1.00 57.88 86 HIS A O 1
ATOM 698 N N . THR A 1 87 ? -6.094 11.293 -4.148 1.00 60.88 87 THR A N 1
ATOM 699 C CA . THR A 1 87 ? -5.129 10.501 -4.931 1.00 60.88 87 THR A CA 1
ATOM 700 C C . THR A 1 87 ? -3.701 10.922 -4.592 1.00 60.88 87 THR A C 1
ATOM 702 O O . THR A 1 87 ? -3.128 11.751 -5.300 1.00 60.88 87 THR A O 1
ATOM 705 N N . PRO A 1 88 ? -3.114 10.415 -3.497 1.00 59.94 88 PRO A N 1
ATOM 706 C CA . PRO A 1 88 ? -1.690 10.583 -3.268 1.00 59.94 88 PRO A CA 1
ATOM 707 C C . PRO A 1 88 ? -0.924 9.642 -4.212 1.00 59.94 88 PRO A C 1
ATOM 709 O O . PRO A 1 88 ? -1.174 8.438 -4.236 1.00 59.94 88 PRO A O 1
ATOM 712 N N . LEU A 1 89 ? -0.024 10.204 -5.017 1.00 63.88 89 LEU A N 1
ATOM 713 C CA . LEU A 1 89 ? 0.853 9.474 -5.934 1.00 63.88 89 LEU A CA 1
ATOM 714 C C . LEU A 1 89 ? 2.294 9.696 -5.488 1.00 63.88 89 LEU A C 1
ATOM 716 O O . LEU A 1 89 ? 2.698 10.833 -5.249 1.00 63.88 89 LEU A O 1
ATOM 720 N N . PHE A 1 90 ? 3.049 8.610 -5.375 1.00 62.75 90 PHE A N 1
ATOM 721 C CA . PHE A 1 90 ? 4.446 8.625 -4.957 1.00 62.75 90 PHE A CA 1
ATOM 722 C C . PHE A 1 90 ? 5.276 7.897 -6.004 1.00 62.75 90 PHE A C 1
ATOM 724 O O . PHE A 1 90 ? 4.857 6.842 -6.476 1.00 62.75 90 PHE A O 1
ATOM 731 N N . SER A 1 91 ? 6.435 8.461 -6.345 1.00 62.72 91 SER A N 1
ATOM 732 C CA . SER A 1 91 ? 7.423 7.789 -7.181 1.00 62.72 91 SER A CA 1
ATOM 733 C C . SER A 1 91 ? 8.626 7.400 -6.340 1.00 62.72 91 SER A C 1
ATOM 735 O O . SER A 1 91 ? 9.201 8.257 -5.669 1.00 62.72 91 SER A O 1
ATOM 737 N N . GLU A 1 92 ? 8.994 6.121 -6.362 1.00 63.16 92 GLU A N 1
ATOM 738 C CA . GLU A 1 92 ? 10.146 5.604 -5.609 1.00 63.16 92 GLU A CA 1
ATOM 739 C C . GLU A 1 92 ? 11.486 6.051 -6.214 1.00 63.16 92 GLU A C 1
ATOM 741 O O . GLU A 1 92 ? 12.470 6.181 -5.492 1.00 63.16 92 GLU A O 1
ATOM 746 N N . ASP A 1 93 ? 11.516 6.340 -7.518 1.00 63.78 93 ASP A N 1
ATOM 747 C CA . ASP A 1 93 ? 12.712 6.750 -8.267 1.00 63.78 93 ASP A CA 1
ATOM 748 C C . ASP A 1 93 ? 13.004 8.266 -8.205 1.00 63.78 93 ASP A C 1
ATOM 750 O O . ASP A 1 93 ? 14.082 8.711 -8.591 1.00 63.78 93 ASP A O 1
ATOM 754 N N . GLY A 1 94 ? 12.047 9.080 -7.738 1.00 52.19 94 GLY A N 1
ATOM 755 C CA . GLY A 1 94 ? 12.129 10.545 -7.708 1.00 52.19 94 GLY A CA 1
ATOM 756 C C . GLY A 1 94 ? 12.196 11.248 -9.078 1.00 52.19 94 GLY A C 1
ATOM 757 O O . GLY A 1 94 ? 12.125 12.475 -9.126 1.00 52.19 94 GLY A O 1
ATOM 758 N N . THR A 1 95 ? 12.306 10.517 -10.190 1.00 50.88 95 THR A N 1
ATOM 759 C CA . THR A 1 95 ? 12.537 11.050 -11.552 1.00 50.88 95 THR A CA 1
ATOM 760 C C . THR A 1 95 ? 11.269 11.270 -12.366 1.00 50.88 95 THR A C 1
ATOM 762 O O . THR A 1 95 ? 11.286 11.828 -13.463 1.00 50.88 95 THR A O 1
ATOM 765 N N . SER A 1 96 ? 10.145 10.854 -11.817 1.00 52.59 96 SER A N 1
ATOM 766 C CA . SER A 1 96 ? 8.996 10.481 -12.611 1.00 52.59 96 SER A CA 1
ATOM 767 C C . SER A 1 96 ? 7.825 11.420 -12.407 1.00 52.59 96 SER A C 1
ATOM 769 O O . SER A 1 96 ? 7.289 11.580 -11.310 1.00 52.59 96 SER A O 1
ATOM 771 N N . THR A 1 97 ? 7.450 12.108 -13.486 1.00 48.62 97 THR A N 1
ATOM 772 C CA . THR A 1 97 ? 6.433 13.161 -13.452 1.00 48.62 97 THR A CA 1
ATOM 773 C C . THR A 1 97 ? 5.048 12.558 -13.646 1.00 48.62 97 THR A C 1
ATOM 775 O O . THR A 1 97 ? 4.662 12.198 -14.756 1.00 48.62 97 THR A O 1
ATOM 778 N N . VAL A 1 98 ? 4.263 12.475 -12.572 1.00 52.56 98 VAL A N 1
ATOM 779 C CA . VAL A 1 98 ? 2.873 12.011 -12.656 1.00 52.56 98 VAL A CA 1
ATOM 780 C C . VAL A 1 98 ? 1.948 13.200 -12.919 1.00 52.56 98 VAL A C 1
ATOM 782 O O . VAL A 1 98 ? 1.852 14.121 -12.107 1.00 52.56 98 VAL A O 1
ATOM 785 N N . LYS A 1 99 ? 1.245 13.195 -14.059 1.00 52.97 99 LYS A N 1
ATOM 786 C CA . LYS A 1 99 ? 0.219 14.200 -14.380 1.00 52.97 99 LYS A CA 1
ATOM 787 C C . LYS A 1 99 ? -1.153 13.695 -13.948 1.00 52.97 99 LYS A C 1
ATOM 789 O O . LYS A 1 99 ? -1.656 12.720 -14.492 1.00 52.97 99 LYS A O 1
ATOM 794 N N . ILE A 1 100 ? -1.784 14.392 -13.005 1.00 54.66 100 ILE A N 1
ATOM 795 C CA . ILE A 1 100 ? -3.179 14.141 -12.626 1.00 54.66 100 ILE A CA 1
ATOM 796 C C . ILE A 1 100 ? -4.064 15.113 -13.401 1.00 54.66 100 ILE A C 1
ATOM 798 O O . ILE A 1 100 ? -3.980 16.326 -13.204 1.00 54.66 100 ILE A O 1
ATOM 802 N N . GLN A 1 101 ? -4.949 14.592 -14.247 1.00 50.75 101 GLN A N 1
ATOM 803 C CA . GLN A 1 101 ? -6.007 15.384 -14.868 1.00 50.75 101 GLN A CA 1
ATOM 804 C C . GLN A 1 101 ? -7.372 14.893 -14.391 1.00 50.75 101 GLN A C 1
ATOM 806 O O . GLN A 1 101 ? -7.756 13.743 -14.589 1.00 50.75 101 GLN A O 1
ATOM 811 N N . LYS A 1 102 ? -8.141 15.783 -13.754 1.00 49.78 102 LYS A N 1
ATOM 812 C CA . LYS A 1 102 ? -9.537 15.499 -13.418 1.00 49.78 102 LYS A CA 1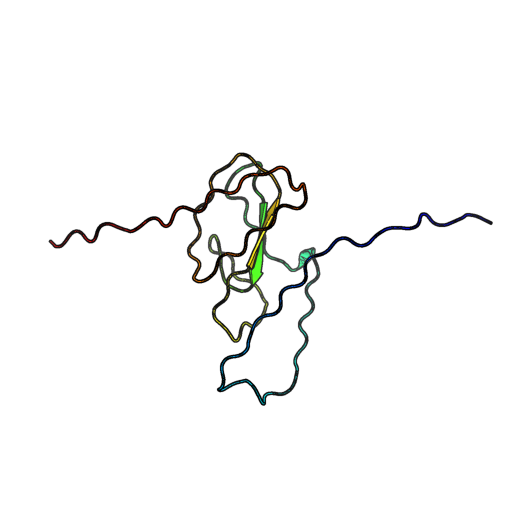
ATOM 813 C C . LYS A 1 102 ? -10.364 15.542 -14.700 1.00 49.78 102 LYS A C 1
ATOM 815 O O . LYS A 1 102 ? -10.706 16.618 -15.189 1.00 49.78 102 LYS A O 1
ATOM 820 N N . ARG A 1 103 ? -10.745 14.378 -15.219 1.00 51.09 103 ARG A N 1
ATOM 821 C CA . ARG A 1 103 ? -11.662 14.287 -16.357 1.00 51.09 103 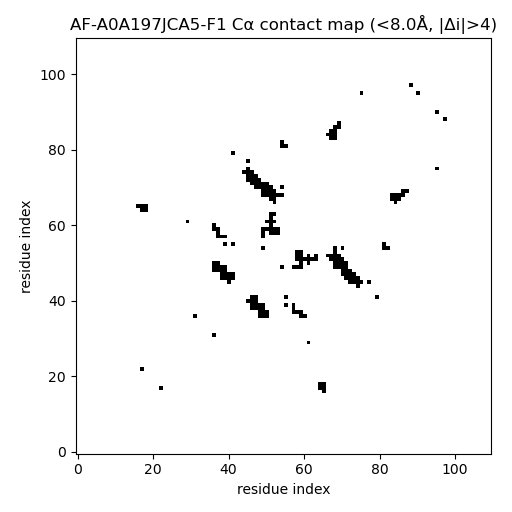ARG A CA 1
ATOM 822 C C . ARG A 1 103 ? -13.091 14.594 -15.898 1.00 51.09 103 ARG A C 1
ATOM 824 O O . ARG A 1 103 ? -13.774 13.759 -15.307 1.00 51.09 103 ARG A O 1
ATOM 831 N N . MET A 1 104 ? -13.556 15.820 -16.141 1.00 45.22 104 MET A N 1
ATOM 832 C CA . MET A 1 104 ? -14.962 16.179 -15.933 1.00 45.22 104 MET A CA 1
ATOM 833 C C . MET A 1 104 ? -15.804 15.599 -17.073 1.00 45.22 104 MET A C 1
ATOM 835 O O . MET A 1 104 ? -15.629 15.970 -18.232 1.00 45.22 104 MET A O 1
ATOM 839 N N . LYS A 1 105 ? -16.738 14.691 -16.762 1.00 51.47 105 LYS A N 1
ATOM 840 C CA . LYS A 1 105 ? -17.759 14.290 -17.737 1.00 51.47 105 LYS A CA 1
ATOM 841 C C . LYS A 1 105 ? -18.635 15.506 -18.039 1.00 51.47 105 LYS A C 1
ATOM 843 O O . LYS A 1 105 ? -19.282 16.036 -17.137 1.00 51.47 105 LYS A O 1
ATOM 848 N N . LYS A 1 106 ? -18.656 15.943 -19.302 1.00 46.16 106 LYS A N 1
ATOM 849 C CA . LYS A 1 106 ? -19.604 16.951 -19.792 1.00 46.16 106 LYS A CA 1
ATOM 850 C C . LYS A 1 106 ? -21.012 16.416 -19.522 1.00 46.16 106 LYS A C 1
ATOM 852 O O . LYS A 1 106 ? -21.375 15.359 -20.034 1.00 46.16 106 LYS A O 1
ATOM 857 N N . ARG A 1 107 ? -21.784 17.107 -18.681 1.00 42.31 107 ARG A N 1
ATOM 858 C CA . ARG A 1 107 ? -23.204 16.806 -18.493 1.00 42.31 107 ARG A CA 1
ATOM 859 C C . ARG A 1 107 ? -23.909 17.262 -19.765 1.00 42.31 107 ARG A C 1
ATOM 861 O O . ARG A 1 107 ? -24.117 18.456 -19.945 1.00 42.31 107 ARG A O 1
ATOM 868 N N . ILE A 1 108 ? -24.188 16.330 -20.672 1.00 49.28 108 ILE A N 1
ATOM 869 C CA . ILE A 1 108 ? -25.091 16.595 -21.789 1.00 49.28 108 ILE A CA 1
ATOM 870 C C . ILE A 1 108 ? -26.478 16.655 -21.151 1.00 49.28 108 ILE A C 1
ATOM 872 O O . ILE A 1 108 ? -27.005 15.636 -20.715 1.00 49.28 108 ILE A O 1
ATOM 876 N N . LEU A 1 109 ? -26.985 17.872 -20.958 1.00 45.41 109 LEU A N 1
ATOM 877 C CA . LEU A 1 109 ? -28.397 18.099 -20.679 1.00 45.41 109 LEU A CA 1
ATOM 878 C C . LEU A 1 109 ? -29.121 17.842 -22.002 1.00 45.41 109 LEU A C 1
ATOM 880 O O . LEU A 1 109 ? -29.017 18.658 -22.915 1.00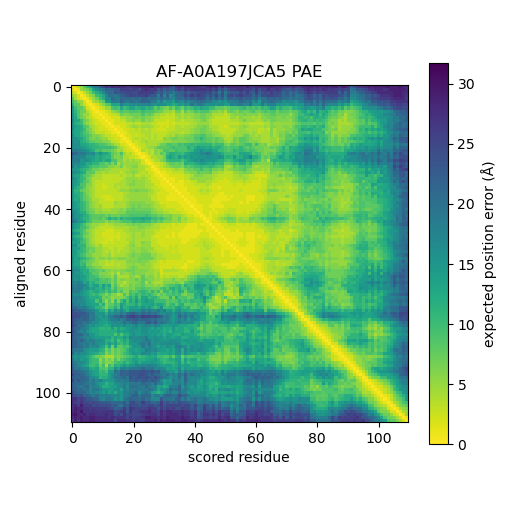 45.41 109 LEU A O 1
ATOM 884 N N . GLY A 1 110 ? -29.729 16.664 -22.109 1.00 44.50 110 GLY A N 1
ATOM 885 C CA . GLY A 1 110 ? -30.731 16.322 -23.112 1.00 44.50 110 GLY A CA 1
ATOM 886 C C . GLY A 1 110 ? -32.070 16.154 -22.422 1.00 44.50 110 GLY A C 1
ATOM 887 O O . GLY A 1 110 ? -32.048 15.690 -21.256 1.00 44.50 110 GLY A O 1
#

Solvent-accessible surface area (backbone atoms only — not comparable to full-atom values): 8105 Å² total; per-residue (Å²): 135,86,79,74,81,86,79,82,89,84,85,86,87,84,89,77,82,68,57,81,95,53,67,87,57,83,87,81,88,85,88,78,58,79,90,71,45,44,71,45,65,93,45,97,74,35,40,38,37,26,62,28,39,64,53,94,94,38,64,26,88,51,88,72,92,53,98,53,50,42,68,48,71,52,70,88,90,76,92,81,90,80,89,67,94,57,79,84,82,84,60,95,80,75,79,69,88,82,84,86,75,87,82,75,78,80,80,78,86,124

pLDDT: mean 70.58, std 13.56, range [42.31, 90.81]

Mean predicted aligned error: 10.91 Å

Nearest PDB structures (foldseek):
  4ylc-assembly1_C  TM=4.122E-01  e=7.351E+00  Saccharolobus solfataricus 98/2
  4ylb-assembly1_C  TM=3.052E-01  e=5.363E+00  Saccharolobus solfataricus 98/2
  4ylb-assembly1_B  TM=3.502E-01  e=8.882E+00  Saccharolobus solfataricus 98/2

Secondary structure (DSSP, 8-state):
-PPPP-PPP-------PPPGGGTTSPP------GGGS-EEEEETTEEEEEEESEETTEE-SS--SS---EEEEESSS-------SS-----SSS---PPP---PPP----

Foldseek 3Di:
DDDDDDDDDDDDDDDDDADPVCPPPDDDDDDDDPVQWDWDPPDPQWIKTFCAQDWPNDHHPDDDRDQATDIDIGDADDDDDTDGPDDDDDDPVVPHDDDDDDDDDDPPPD